Protein AF-A0A367IQA3-F1 (afdb_monomer)

Sequence (95 aa):
MSFESKIKDIQSKPMSPMDAYLSQQVYSDLVLTKKWKHVDYQFINQLQTCIFMTKEPGIEELLYILPFSETESLSLKKIATLFDAIKSEMTIDIK

Solvent-accessible surface area (backbone atoms only — not comparable to full-atom values): 5820 Å² total; per-residue (Å²): 132,55,72,70,56,48,49,53,53,52,61,66,46,92,39,54,76,65,49,29,50,46,38,45,51,52,54,47,39,45,45,68,73,68,56,41,88,52,74,48,69,46,78,38,78,91,72,39,42,50,38,32,38,30,46,55,93,95,46,93,59,80,43,79,45,73,70,76,62,89,89,56,84,89,43,73,68,56,53,51,52,52,54,53,48,44,63,73,76,40,97,68,88,82,126

Structure (mmCIF, N/CA/C/O backbone):
data_AF-A0A367IQA3-F1
#
_entry.id   AF-A0A367IQA3-F1
#
loop_
_atom_site.group_PDB
_atom_site.id
_atom_site.type_symbol
_atom_site.label_atom_id
_atom_site.label_alt_id
_atom_site.label_comp_id
_atom_site.label_asym_id
_atom_site.label_entity_id
_atom_site.label_seq_id
_atom_site.pdbx_PDB_ins_code
_atom_site.Cartn_x
_atom_site.Cartn_y
_atom_site.Cartn_z
_atom_site.occupancy
_atom_site.B_iso_or_equiv
_atom_site.auth_seq_id
_atom_site.auth_comp_id
_atom_site.auth_asym_id
_atom_site.auth_atom_id
_atom_site.pdbx_PDB_model_num
ATOM 1 N N . MET A 1 1 ? -11.803 -10.220 5.985 1.00 74.25 1 MET A N 1
ATOM 2 C CA . MET A 1 1 ? -10.499 -10.898 5.797 1.00 74.25 1 MET A CA 1
ATOM 3 C C . MET A 1 1 ? -9.644 -10.636 7.035 1.00 74.25 1 MET A C 1
ATOM 5 O O . MET A 1 1 ? -9.688 -9.511 7.519 1.00 74.25 1 MET A O 1
ATOM 9 N N . SER A 1 2 ? -8.953 -11.636 7.594 1.00 89.44 2 SER A N 1
ATOM 10 C CA . SER A 1 2 ? -8.079 -11.449 8.770 1.00 89.44 2 SER A CA 1
ATOM 11 C C . SER A 1 2 ? 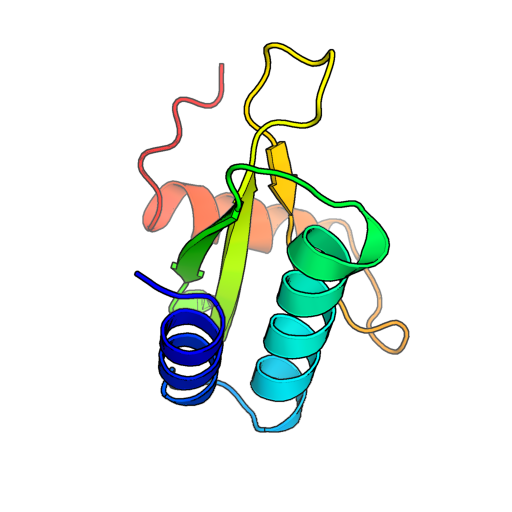-6.775 -10.725 8.402 1.00 89.44 2 SER A C 1
ATOM 13 O O . SER A 1 2 ? -6.427 -10.657 7.222 1.00 89.44 2 SER A O 1
ATOM 15 N N . PHE A 1 3 ? -6.041 -10.220 9.403 1.00 90.69 3 PHE A N 1
ATOM 16 C CA . PHE A 1 3 ? -4.724 -9.592 9.214 1.00 90.69 3 PHE A CA 1
ATOM 17 C C . PHE A 1 3 ? -3.757 -10.504 8.441 1.00 90.69 3 PHE A C 1
ATOM 19 O O . PHE A 1 3 ? -3.241 -10.123 7.395 1.00 90.69 3 PHE A O 1
ATOM 26 N N . GLU A 1 4 ? -3.588 -11.748 8.895 1.00 93.62 4 GLU A N 1
ATOM 27 C CA . GLU A 1 4 ? -2.708 -12.738 8.259 1.00 93.62 4 GLU A CA 1
ATOM 28 C C . GLU A 1 4 ? -3.134 -13.066 6.824 1.00 93.62 4 GLU A C 1
ATOM 30 O O . GLU A 1 4 ? -2.295 -13.249 5.944 1.00 93.62 4 GLU A O 1
ATOM 35 N N . SER A 1 5 ? -4.444 -13.119 6.570 1.00 94.06 5 SER A N 1
ATOM 36 C CA . SER A 1 5 ? -4.967 -13.356 5.227 1.00 94.06 5 SER A CA 1
ATOM 37 C C . SER A 1 5 ? -4.696 -12.172 4.297 1.00 94.06 5 SER A C 1
ATOM 39 O O . SER A 1 5 ? -4.402 -12.404 3.128 1.00 94.06 5 SER A O 1
ATOM 41 N N . LYS A 1 6 ? -4.753 -10.928 4.794 1.00 94.12 6 LYS A N 1
ATOM 42 C CA . LYS A 1 6 ? -4.387 -9.737 4.014 1.00 94.12 6 LYS A CA 1
ATOM 43 C C . LYS A 1 6 ? -2.889 -9.690 3.722 1.00 94.12 6 LYS A C 1
ATOM 45 O O . LYS A 1 6 ? -2.522 -9.420 2.588 1.00 94.12 6 LYS A O 1
ATOM 50 N N . ILE A 1 7 ? -2.036 -10.031 4.691 1.00 95.12 7 ILE A N 1
ATOM 51 C CA . ILE A 1 7 ? -0.582 -10.146 4.480 1.00 95.12 7 ILE A CA 1
ATOM 52 C C . ILE A 1 7 ? -0.264 -11.152 3.371 1.00 95.12 7 ILE A C 1
ATOM 54 O O . ILE A 1 7 ? 0.472 -10.824 2.443 1.00 95.12 7 ILE A O 1
ATOM 58 N N . LYS A 1 8 ? -0.850 -12.354 3.433 1.00 95.50 8 LYS A N 1
ATOM 59 C CA . LYS A 1 8 ? -0.649 -13.386 2.406 1.00 95.50 8 LYS A CA 1
ATOM 60 C C . LYS A 1 8 ? -1.127 -12.928 1.029 1.00 95.50 8 LYS A C 1
ATOM 62 O O . LYS A 1 8 ? -0.444 -13.179 0.042 1.00 95.50 8 LYS A O 1
ATOM 67 N N . ASP A 1 9 ? -2.269 -12.243 0.960 1.00 96.44 9 ASP A N 1
ATOM 68 C CA . ASP A 1 9 ? -2.782 -11.728 -0.312 1.00 96.44 9 ASP A CA 1
ATOM 69 C C . ASP A 1 9 ? -1.882 -10.615 -0.886 1.00 96.44 9 ASP A C 1
ATOM 71 O O . ASP A 1 9 ? -1.565 -10.665 -2.074 1.00 96.44 9 ASP A O 1
ATOM 75 N N . ILE A 1 10 ? -1.365 -9.691 -0.060 1.00 95.75 10 ILE A N 1
ATOM 76 C CA . ILE A 1 10 ? -0.376 -8.671 -0.474 1.00 95.75 10 ILE A CA 1
ATOM 77 C C . ILE A 1 10 ? 0.885 -9.340 -1.033 1.00 95.75 10 ILE A C 1
ATOM 79 O O . ILE A 1 10 ? 1.335 -8.995 -2.122 1.00 95.75 10 ILE A O 1
ATOM 83 N N . GLN A 1 11 ? 1.431 -10.328 -0.322 1.00 94.50 11 GLN A N 1
ATOM 84 C CA . GLN A 1 11 ? 2.641 -11.048 -0.739 1.00 94.50 11 GLN A CA 1
ATOM 85 C C . GLN A 1 11 ? 2.451 -11.869 -2.024 1.00 94.50 11 GLN A C 1
ATOM 87 O O . GLN A 1 11 ? 3.431 -12.198 -2.684 1.00 94.50 11 GLN A O 1
ATOM 92 N N . SER A 1 12 ? 1.208 -12.211 -2.377 1.00 95.56 12 SER A N 1
ATOM 93 C CA . SER A 1 12 ? 0.888 -12.968 -3.593 1.00 95.56 12 SER A CA 1
ATOM 94 C C . SER A 1 12 ? 0.754 -12.107 -4.854 1.00 95.56 12 SER A C 1
ATOM 96 O O . SER A 1 12 ? 0.663 -12.652 -5.955 1.00 95.56 12 SER A O 1
ATOM 98 N N . LYS A 1 13 ? 0.709 -10.772 -4.720 1.00 96.00 13 LYS A N 1
ATOM 99 C CA . LYS A 1 13 ? 0.579 -9.868 -5.870 1.00 96.00 13 LYS A CA 1
ATOM 100 C C . LYS A 1 13 ? 1.857 -9.881 -6.719 1.00 96.00 13 LYS A C 1
ATOM 102 O O . LYS A 1 13 ? 2.938 -10.117 -6.178 1.00 96.00 13 LYS A O 1
ATOM 107 N N . PRO A 1 14 ? 1.763 -9.596 -8.033 1.00 95.25 14 PRO A N 1
ATOM 108 C CA . PRO A 1 14 ? 2.912 -9.585 -8.937 1.00 95.25 14 PRO A CA 1
ATOM 109 C C . PRO A 1 14 ? 3.769 -8.321 -8.735 1.00 95.25 14 PRO A C 1
ATOM 111 O O . PRO A 1 14 ? 3.840 -7.451 -9.598 1.00 95.25 14 PRO A O 1
ATOM 114 N N . MET A 1 15 ? 4.393 -8.222 -7.563 1.00 94.50 15 MET A N 1
ATOM 115 C CA . MET A 1 15 ? 5.304 -7.160 -7.138 1.00 94.50 15 MET A CA 1
ATOM 116 C C . MET A 1 15 ? 6.738 -7.690 -7.085 1.00 94.50 15 MET A C 1
ATOM 118 O O . MET A 1 15 ? 6.958 -8.898 -6.951 1.00 94.50 15 MET A O 1
ATOM 122 N N . SER A 1 16 ? 7.730 -6.797 -7.135 1.00 92.56 16 SER A N 1
ATOM 123 C CA . SER A 1 16 ? 9.090 -7.197 -6.776 1.00 92.56 16 SER A CA 1
ATOM 124 C C . SER A 1 16 ? 9.134 -7.632 -5.297 1.00 92.56 16 SER A C 1
ATOM 126 O O . SER A 1 16 ? 8.313 -7.174 -4.495 1.00 92.56 16 SER A O 1
ATOM 128 N N . PRO A 1 17 ? 10.092 -8.482 -4.881 1.00 91.94 17 PRO A N 1
ATOM 129 C CA . PRO A 1 17 ? 10.217 -8.875 -3.476 1.00 91.94 17 PRO A CA 1
ATOM 130 C C . PRO A 1 17 ? 10.343 -7.683 -2.516 1.00 91.94 17 PRO A C 1
ATOM 132 O O . PRO A 1 17 ? 9.836 -7.737 -1.396 1.00 91.94 17 PRO A O 1
ATOM 135 N N . MET A 1 18 ? 10.989 -6.602 -2.963 1.00 91.31 18 MET A N 1
ATOM 136 C CA . MET A 1 18 ? 11.159 -5.388 -2.169 1.00 91.31 18 MET A CA 1
ATOM 137 C C . MET A 1 18 ? 9.839 -4.624 -2.016 1.00 91.31 18 MET A C 1
ATOM 139 O O . MET A 1 18 ? 9.494 -4.223 -0.908 1.00 91.31 18 MET A O 1
ATOM 143 N N . ASP A 1 19 ? 9.068 -4.483 -3.095 1.00 91.75 19 ASP A N 1
ATOM 144 C CA . ASP A 1 19 ? 7.777 -3.778 -3.073 1.00 91.75 19 ASP A CA 1
ATOM 145 C C . ASP A 1 19 ? 6.714 -4.559 -2.294 1.00 91.75 19 ASP A C 1
ATOM 147 O O . ASP A 1 19 ? 5.915 -3.978 -1.554 1.00 91.75 19 ASP A O 1
ATOM 151 N N . ALA A 1 20 ? 6.744 -5.893 -2.393 1.00 94.44 20 ALA A N 1
ATOM 152 C CA . ALA A 1 20 ? 5.907 -6.774 -1.586 1.00 94.44 20 ALA A CA 1
ATOM 153 C C . ALA A 1 20 ? 6.228 -6.628 -0.092 1.00 94.44 20 ALA A C 1
ATOM 155 O O . ALA A 1 20 ? 5.315 -6.484 0.728 1.00 94.44 20 ALA A O 1
ATOM 156 N N . TYR A 1 21 ? 7.519 -6.612 0.261 1.00 94.25 21 TYR A N 1
ATOM 157 C CA . TYR A 1 21 ? 7.965 -6.386 1.633 1.00 94.25 21 TYR A CA 1
ATOM 158 C C . TYR A 1 21 ? 7.547 -5.004 2.142 1.00 94.25 21 TYR A C 1
ATOM 160 O O . TYR A 1 21 ? 6.969 -4.897 3.223 1.00 94.25 21 TYR A O 1
ATOM 168 N N . LEU A 1 22 ? 7.772 -3.952 1.354 1.00 94.88 22 LEU A N 1
ATOM 169 C CA . LEU A 1 22 ? 7.405 -2.584 1.711 1.00 94.88 22 LEU A CA 1
ATOM 170 C C . LEU A 1 22 ? 5.889 -2.438 1.914 1.00 94.88 22 LEU A C 1
ATOM 172 O O . LEU A 1 22 ? 5.452 -1.889 2.925 1.00 94.88 22 LEU A O 1
ATOM 176 N N . SER A 1 23 ? 5.079 -2.997 1.013 1.00 96.50 23 SER A N 1
ATOM 177 C CA . SER A 1 23 ? 3.615 -3.009 1.140 1.00 96.50 23 SER A CA 1
ATOM 178 C C . SER A 1 23 ? 3.161 -3.737 2.409 1.00 96.50 23 SER A C 1
ATOM 180 O O . SER A 1 23 ? 2.274 -3.264 3.121 1.00 96.50 23 SER A O 1
ATOM 182 N N . GLN A 1 24 ? 3.796 -4.864 2.742 1.00 95.88 24 GLN A N 1
ATOM 183 C CA . GLN A 1 24 ? 3.549 -5.575 3.996 1.00 95.88 24 GLN A CA 1
ATOM 184 C C . GLN A 1 24 ? 3.913 -4.730 5.226 1.00 95.88 24 GLN A C 1
ATOM 186 O O . GLN A 1 24 ? 3.159 -4.738 6.204 1.00 95.88 24 GLN A O 1
ATOM 191 N N . GLN A 1 25 ? 5.059 -4.042 5.209 1.00 95.62 25 GLN A N 1
ATOM 192 C CA . GLN A 1 25 ? 5.504 -3.203 6.325 1.00 95.62 25 G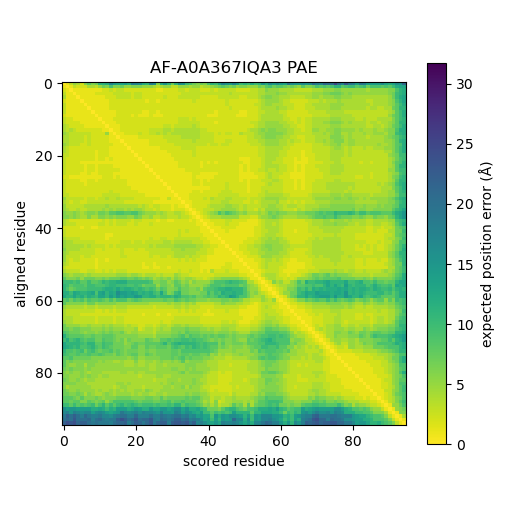LN A CA 1
ATOM 193 C C . GLN A 1 25 ? 4.517 -2.064 6.567 1.00 95.62 25 GLN A C 1
ATOM 195 O O . GLN A 1 25 ? 4.064 -1.885 7.695 1.00 95.62 25 GLN A O 1
ATOM 200 N N . VAL A 1 26 ? 4.096 -1.375 5.502 1.00 95.88 26 VAL A N 1
ATOM 201 C CA . VAL A 1 26 ? 3.087 -0.313 5.594 1.00 95.88 26 VAL A CA 1
ATOM 202 C C . VAL A 1 26 ? 1.772 -0.863 6.142 1.00 95.88 26 VAL A C 1
ATOM 204 O O . VAL A 1 26 ? 1.251 -0.324 7.113 1.00 95.88 26 VAL A O 1
ATOM 207 N N . TYR A 1 27 ? 1.255 -1.975 5.608 1.00 96.19 27 TYR A N 1
ATOM 208 C CA . TYR A 1 27 ? 0.022 -2.577 6.131 1.00 96.19 27 TYR A CA 1
ATOM 209 C C . TYR A 1 27 ? 0.125 -2.936 7.622 1.00 96.19 27 TYR A C 1
ATOM 211 O O . TYR A 1 27 ? -0.791 -2.664 8.402 1.00 96.19 27 TYR A O 1
ATOM 219 N N . SER A 1 28 ? 1.251 -3.533 8.021 1.00 95.94 28 SER A N 1
ATOM 220 C CA . SER A 1 28 ? 1.508 -3.922 9.410 1.00 95.94 28 SER A CA 1
ATOM 221 C C . SER A 1 28 ? 1.570 -2.706 10.328 1.00 95.94 28 SER A C 1
ATOM 223 O O . SER A 1 28 ? 0.973 -2.739 11.401 1.00 95.94 28 SER A O 1
ATOM 225 N N . ASP A 1 29 ? 2.216 -1.622 9.898 1.00 95.19 29 ASP A N 1
ATOM 226 C CA . ASP A 1 29 ? 2.286 -0.378 10.665 1.00 95.19 29 ASP A CA 1
ATOM 227 C C . ASP A 1 29 ? 0.899 0.247 10.871 1.00 95.19 29 ASP A C 1
ATOM 229 O O . ASP A 1 29 ? 0.510 0.549 12.003 1.00 95.19 29 ASP A O 1
ATOM 233 N N . LEU A 1 30 ? 0.104 0.358 9.800 1.00 93.44 30 LEU A N 1
ATOM 234 C CA . LEU A 1 30 ? -1.244 0.931 9.874 1.00 93.44 30 LEU A CA 1
ATOM 235 C C . LEU A 1 30 ? -2.149 0.146 10.840 1.00 93.44 30 LEU A C 1
ATOM 237 O O . LEU A 1 30 ? -2.885 0.739 11.632 1.00 93.44 30 LEU A O 1
ATOM 241 N N . VAL A 1 31 ? -2.087 -1.188 10.807 1.00 93.06 31 VAL A N 1
ATOM 242 C CA . VAL A 1 31 ? -2.968 -2.044 11.619 1.00 93.06 31 VAL A CA 1
ATOM 243 C C . VAL A 1 31 ? -2.452 -2.239 13.044 1.00 93.06 31 VAL A C 1
ATOM 245 O O . VAL A 1 31 ? -3.238 -2.161 13.986 1.00 93.06 31 VAL A O 1
ATOM 248 N N . LEU A 1 32 ? -1.161 -2.518 13.231 1.00 93.69 32 LEU A N 1
ATOM 249 C CA . LEU A 1 32 ? -0.610 -2.927 14.528 1.00 93.69 32 LEU A CA 1
ATOM 250 C C . LEU A 1 32 ? -0.091 -1.736 15.335 1.00 93.69 32 LEU A C 1
ATOM 252 O O . LEU A 1 32 ? -0.406 -1.620 16.522 1.00 93.69 32 LEU A O 1
ATOM 256 N N . THR A 1 33 ? 0.671 -0.844 14.698 1.00 92.88 33 THR A N 1
ATOM 257 C CA . THR A 1 33 ? 1.269 0.321 15.364 1.00 92.88 33 THR A CA 1
ATOM 258 C C . THR A 1 33 ? 0.238 1.429 15.529 1.00 92.88 33 THR A C 1
ATOM 260 O O . THR A 1 33 ? -0.043 1.858 16.649 1.00 92.88 33 THR A O 1
ATOM 263 N N . LYS A 1 34 ? -0.377 1.864 14.420 1.00 90.25 34 LYS A N 1
ATOM 264 C CA . LYS A 1 34 ? -1.353 2.965 14.416 1.00 90.25 34 LYS A CA 1
ATOM 265 C C . LYS A 1 34 ? -2.750 2.537 14.861 1.00 90.25 34 LYS A C 1
ATOM 267 O O . LYS A 1 34 ? -3.572 3.390 15.191 1.00 90.25 34 LYS A O 1
ATOM 272 N N . LYS A 1 35 ? -3.016 1.225 14.915 1.00 89.81 35 LYS A N 1
ATOM 273 C CA . LYS A 1 35 ? -4.292 0.636 15.363 1.00 89.81 35 LYS A CA 1
ATOM 274 C C . LYS A 1 35 ? -5.497 1.133 14.562 1.00 89.81 35 LYS A C 1
ATOM 276 O O . LYS A 1 35 ? -6.593 1.303 15.105 1.00 89.81 35 LYS A O 1
ATOM 281 N N . TRP A 1 36 ? -5.309 1.375 13.267 1.00 89.75 36 TRP A N 1
ATOM 282 C CA . TRP A 1 36 ? -6.392 1.796 12.390 1.00 89.75 36 TRP A CA 1
ATOM 283 C C . TRP A 1 36 ? -7.339 0.623 12.125 1.00 89.75 36 TRP A C 1
ATOM 285 O O . TRP A 1 36 ? -6.925 -0.472 11.751 1.00 89.75 36 TRP A O 1
ATOM 295 N N . LYS A 1 37 ? -8.636 0.846 12.365 1.00 81.81 37 LYS A N 1
ATOM 296 C CA . LYS A 1 37 ? -9.647 -0.228 12.374 1.00 81.81 37 LYS A CA 1
ATOM 297 C C . LYS A 1 37 ? -10.001 -0.739 10.977 1.00 81.81 37 LYS A C 1
ATOM 299 O O . LYS A 1 37 ? -10.362 -1.904 10.829 1.00 81.81 37 LYS A O 1
ATOM 304 N N . HIS A 1 38 ? -9.911 0.123 9.968 1.00 85.19 38 HIS A N 1
ATOM 305 C CA . HIS A 1 38 ? -10.342 -0.171 8.605 1.00 85.19 38 HIS A CA 1
ATOM 306 C C . HIS A 1 38 ? -9.224 0.177 7.632 1.00 85.19 38 HIS A C 1
ATOM 308 O O . HIS A 1 38 ? -9.155 1.300 7.154 1.00 85.19 38 HIS A O 1
ATOM 314 N N . VAL A 1 39 ? -8.348 -0.795 7.377 1.00 91.75 39 VAL A N 1
ATOM 315 C CA . VAL A 1 39 ? -7.273 -0.684 6.385 1.00 91.75 39 VAL A CA 1
ATOM 316 C C . VAL A 1 39 ? -7.540 -1.704 5.287 1.00 91.75 39 VAL A C 1
ATOM 318 O O . VAL A 1 39 ? -7.272 -2.899 5.456 1.00 91.75 39 VAL A O 1
ATOM 321 N N . ASP A 1 40 ? -8.121 -1.247 4.187 1.00 92.31 40 ASP A N 1
ATOM 322 C CA . ASP A 1 40 ? -8.257 -1.996 2.940 1.00 92.31 40 ASP A CA 1
ATOM 323 C C . ASP A 1 40 ? -7.152 -1.595 1.967 1.00 92.31 40 ASP A C 1
ATOM 325 O O . ASP A 1 40 ? -6.342 -0.714 2.254 1.00 92.31 40 ASP A O 1
ATOM 329 N N . TYR A 1 41 ? -7.061 -2.288 0.839 1.00 94.06 41 TYR A N 1
ATOM 330 C CA . TYR A 1 41 ? -6.078 -1.956 -0.177 1.00 94.06 41 TYR A CA 1
ATOM 331 C C . TYR A 1 41 ? -6.528 -2.404 -1.559 1.00 94.06 41 TYR A C 1
ATOM 333 O O . TYR A 1 41 ? -7.368 -3.294 -1.700 1.00 94.06 41 TYR A O 1
ATOM 341 N N . GLN A 1 42 ? -5.932 -1.788 -2.570 1.00 93.25 42 GLN 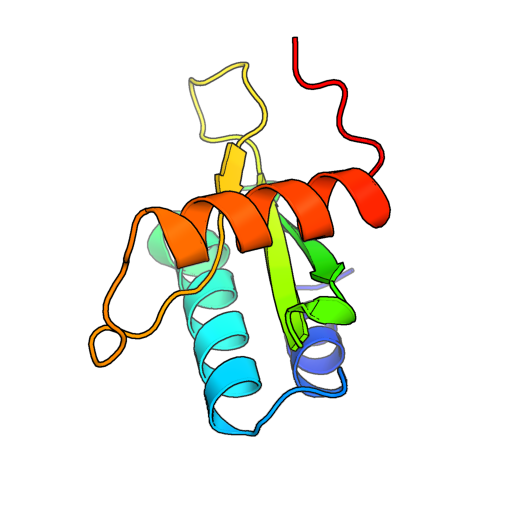A N 1
ATOM 342 C CA . GLN A 1 42 ? -6.072 -2.166 -3.963 1.00 93.25 42 GLN A CA 1
ATOM 343 C C . GLN A 1 42 ? -4.683 -2.295 -4.583 1.00 93.25 42 GLN A C 1
ATOM 345 O O . GLN A 1 42 ? -3.828 -1.433 -4.399 1.00 93.25 42 GLN A O 1
ATOM 350 N N . PHE A 1 43 ? -4.456 -3.387 -5.307 1.00 94.06 43 PHE A N 1
ATOM 351 C CA . PHE A 1 43 ? -3.249 -3.547 -6.108 1.00 94.06 43 PHE A CA 1
ATOM 352 C C . PHE A 1 43 ? -3.395 -2.764 -7.416 1.00 94.06 43 PHE A C 1
ATOM 354 O O . PHE A 1 43 ? -4.400 -2.932 -8.108 1.00 94.06 43 PHE A O 1
ATOM 361 N N . ILE A 1 44 ? -2.402 -1.935 -7.736 1.00 92.12 44 ILE A N 1
ATOM 362 C CA . ILE A 1 44 ? -2.341 -1.145 -8.969 1.00 92.12 44 ILE A CA 1
ATOM 363 C C . ILE A 1 44 ? -1.290 -1.761 -9.873 1.00 92.12 44 ILE A C 1
ATOM 365 O O . ILE A 1 44 ? -0.095 -1.734 -9.566 1.00 92.12 44 ILE A O 1
ATOM 369 N N . ASN A 1 45 ? -1.736 -2.329 -10.989 1.00 90.81 45 ASN A N 1
ATOM 370 C CA . ASN A 1 45 ? -0.895 -3.128 -11.864 1.00 90.81 45 ASN A CA 1
ATOM 371 C C . ASN A 1 45 ? 0.169 -2.279 -12.568 1.00 90.81 45 ASN A C 1
ATOM 373 O O . ASN A 1 45 ? 1.319 -2.701 -12.656 1.00 90.81 45 ASN A O 1
ATOM 377 N N . GLN A 1 46 ? -0.177 -1.065 -13.010 1.00 89.12 46 GLN A N 1
ATOM 378 C CA . GLN A 1 46 ? 0.776 -0.144 -13.646 1.00 89.12 46 GLN A CA 1
ATOM 379 C C . GLN A 1 46 ? 1.912 0.283 -12.712 1.00 89.12 46 GLN A C 1
ATOM 381 O O . GLN A 1 46 ? 3.026 0.526 -13.169 1.00 89.12 46 GLN A O 1
ATOM 386 N N . LEU A 1 47 ? 1.628 0.380 -11.413 1.00 88.12 47 LEU A N 1
ATOM 387 C CA . LEU A 1 47 ? 2.595 0.795 -10.397 1.00 88.12 47 LEU A CA 1
ATOM 388 C C . LEU A 1 47 ? 3.264 -0.386 -9.691 1.00 88.12 47 LEU A C 1
ATOM 390 O O . LEU A 1 47 ? 4.194 -0.170 -8.922 1.00 88.12 47 LEU A O 1
ATOM 394 N N . GLN A 1 48 ? 2.770 -1.608 -9.918 1.00 91.06 48 GLN A N 1
ATOM 395 C CA . GLN A 1 48 ? 3.172 -2.825 -9.212 1.00 91.06 48 GLN A CA 1
ATOM 396 C C . GLN A 1 48 ? 3.243 -2.628 -7.690 1.00 91.06 48 GLN A C 1
ATOM 398 O O . GLN A 1 48 ? 4.189 -3.059 -7.037 1.00 91.06 48 GLN A O 1
ATOM 403 N N . THR A 1 49 ? 2.234 -1.966 -7.116 1.00 92.19 49 THR A N 1
ATOM 404 C CA . THR A 1 49 ? 2.181 -1.667 -5.678 1.00 92.19 49 THR A CA 1
ATOM 405 C C . THR A 1 49 ? 0.755 -1.716 -5.139 1.00 92.19 49 THR A C 1
ATOM 407 O O . THR A 1 49 ? -0.219 -1.612 -5.890 1.00 92.19 49 THR A O 1
ATOM 410 N N . CYS A 1 50 ? 0.623 -1.877 -3.825 1.00 94.62 50 CYS A N 1
ATOM 411 C CA . CYS A 1 50 ? -0.655 -1.802 -3.128 1.00 94.62 50 CYS A CA 1
ATOM 412 C C . CYS A 1 50 ? -0.897 -0.383 -2.609 1.00 94.62 50 CYS A C 1
ATOM 414 O O . CYS A 1 50 ? -0.094 0.146 -1.847 1.00 94.62 50 CYS A O 1
ATOM 416 N N . ILE A 1 51 ? -2.045 0.198 -2.947 1.00 93.44 51 ILE A N 1
ATOM 417 C CA . ILE A 1 51 ? -2.530 1.443 -2.348 1.00 93.44 51 ILE A CA 1
ATOM 418 C C . ILE A 1 51 ? -3.482 1.100 -1.218 1.00 93.44 51 ILE A C 1
ATOM 420 O O . ILE A 1 51 ? -4.459 0.380 -1.421 1.00 93.44 51 ILE A O 1
ATOM 424 N N . PHE A 1 52 ? -3.206 1.630 -0.032 1.00 94.25 52 PHE A N 1
ATOM 425 C CA . PHE A 1 52 ? -4.004 1.389 1.161 1.00 94.25 52 PHE A CA 1
ATOM 426 C C . PHE A 1 52 ? -5.093 2.442 1.302 1.00 94.25 52 PHE A C 1
ATOM 428 O O . PHE A 1 52 ? -4.819 3.636 1.243 1.00 94.25 52 PHE A O 1
ATOM 435 N N . MET A 1 53 ? -6.321 1.987 1.517 1.00 91.81 53 MET A N 1
ATOM 436 C CA . MET A 1 53 ? -7.504 2.812 1.723 1.00 91.81 53 MET A CA 1
ATOM 437 C C . MET A 1 53 ? -7.934 2.689 3.173 1.00 91.81 53 MET A C 1
ATOM 439 O O . MET A 1 53 ? -8.172 1.586 3.672 1.00 91.81 53 MET A O 1
ATOM 443 N N . THR A 1 54 ? -8.013 3.814 3.868 1.00 90.12 54 THR A N 1
ATOM 444 C CA . THR A 1 54 ? -8.239 3.801 5.311 1.00 90.12 54 THR A CA 1
ATOM 445 C C . THR A 1 54 ? -8.869 5.089 5.799 1.00 90.12 54 THR A C 1
ATOM 447 O O . THR A 1 54 ? -8.759 6.133 5.164 1.00 90.12 54 THR A O 1
ATOM 450 N N . LYS A 1 55 ? -9.537 5.011 6.947 1.00 85.00 55 LYS A N 1
ATOM 451 C CA . LYS A 1 55 ? -10.035 6.178 7.673 1.00 85.00 55 LYS A CA 1
ATOM 452 C C . LYS A 1 55 ? -9.269 6.309 8.975 1.00 85.00 55 LYS A C 1
ATOM 454 O O . LYS A 1 55 ? -9.320 5.410 9.821 1.00 85.00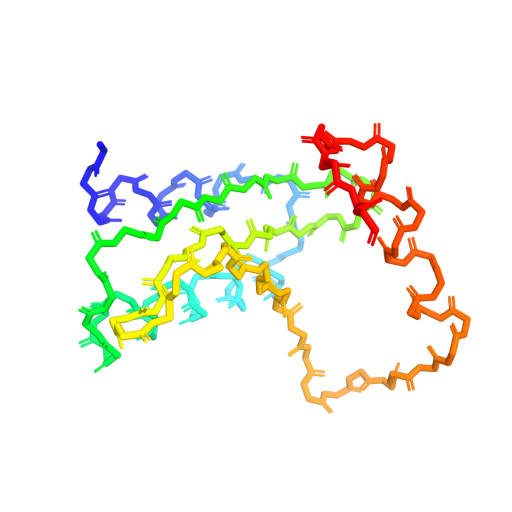 55 LYS A O 1
ATOM 459 N N . GLU A 1 56 ? -8.552 7.413 9.124 1.00 79.06 56 GLU A N 1
ATOM 460 C CA . GLU A 1 56 ? -7.901 7.738 10.386 1.00 79.06 56 GLU A CA 1
ATOM 461 C C . GLU A 1 56 ? -8.963 8.130 11.431 1.00 79.06 56 GLU A C 1
ATOM 463 O O . GLU A 1 56 ? -9.903 8.861 11.109 1.00 79.06 56 GLU A O 1
ATOM 468 N N . PRO A 1 57 ? -8.870 7.653 12.686 1.00 72.56 57 PRO A N 1
ATOM 469 C CA . PRO A 1 57 ? -9.807 8.057 13.727 1.00 72.56 57 PRO A CA 1
ATOM 470 C C . PRO A 1 57 ? -9.820 9.580 13.922 1.00 72.56 57 PRO A C 1
ATOM 472 O O . PRO A 1 57 ? -8.802 10.171 14.266 1.00 72.56 57 PRO A O 1
ATOM 475 N N . GLY A 1 58 ? -10.987 10.201 13.744 1.00 78.75 58 GLY A N 1
ATOM 476 C CA . GLY A 1 58 ? -11.152 11.657 13.848 1.00 78.75 58 GLY A CA 1
ATOM 477 C C . GLY A 1 58 ? -11.068 12.405 12.515 1.00 78.75 58 GLY A C 1
ATOM 478 O O . GLY A 1 58 ? -11.326 13.605 12.497 1.00 78.75 58 GLY A O 1
ATOM 479 N N . ILE A 1 59 ? -10.780 11.708 11.411 1.00 79.44 59 ILE A N 1
ATOM 480 C CA . ILE A 1 59 ? -10.837 12.244 10.048 1.00 79.44 59 ILE A CA 1
ATOM 481 C C . ILE A 1 59 ? -12.015 11.587 9.319 1.00 79.44 59 ILE A C 1
ATOM 483 O O . ILE A 1 59 ? -12.125 10.362 9.260 1.00 79.44 59 ILE A O 1
ATOM 487 N N . GLU A 1 60 ? -12.930 12.397 8.781 1.00 77.50 60 GLU A N 1
ATOM 488 C CA . GLU A 1 60 ? -14.079 11.881 8.017 1.00 77.50 60 GLU A CA 1
ATOM 489 C C . GLU A 1 60 ? -13.679 11.393 6.616 1.00 77.50 60 GLU A C 1
ATOM 491 O O . GLU A 1 60 ? -14.313 10.492 6.050 1.00 77.50 60 GLU A O 1
ATOM 496 N N . GLU A 1 61 ? -12.606 11.974 6.081 1.00 83.31 61 GLU A N 1
ATOM 497 C CA . GLU A 1 61 ? -12.080 11.715 4.748 1.00 83.31 61 GLU A CA 1
ATOM 498 C C . GLU A 1 61 ? -11.421 10.335 4.636 1.00 83.31 61 GLU A C 1
ATOM 500 O O . GLU A 1 61 ? -10.821 9.798 5.572 1.00 83.31 61 GLU A O 1
ATOM 505 N N . LEU A 1 62 ? -11.549 9.745 3.449 1.00 84.69 62 LEU A N 1
ATOM 506 C CA . LEU A 1 62 ? -10.858 8.515 3.096 1.00 84.69 62 LEU A CA 1
ATOM 507 C C . LEU A 1 62 ? -9.427 8.855 2.673 1.00 84.69 62 LEU A C 1
ATOM 509 O O . LEU A 1 62 ? -9.220 9.627 1.739 1.00 84.69 62 LEU A O 1
ATOM 513 N N . LEU A 1 63 ? -8.450 8.249 3.339 1.00 88.94 63 LEU A N 1
ATOM 514 C CA . LEU A 1 63 ? -7.036 8.403 3.030 1.00 88.94 63 LEU A CA 1
ATOM 515 C C . LEU A 1 63 ? -6.573 7.292 2.090 1.00 88.94 63 LEU A C 1
ATOM 517 O O . LEU A 1 63 ? -6.911 6.120 2.280 1.00 88.94 63 LEU A O 1
ATOM 521 N N . TYR A 1 64 ? -5.737 7.679 1.129 1.00 89.19 64 TYR A N 1
ATOM 522 C CA . TYR A 1 64 ? -5.023 6.777 0.234 1.00 89.19 64 TYR A CA 1
ATOM 523 C C . TYR A 1 64 ? -3.533 6.849 0.554 1.00 89.19 64 TYR A C 1
ATOM 525 O O . TYR A 1 64 ? -2.924 7.914 0.467 1.00 89.19 64 TYR A O 1
ATOM 533 N N . ILE A 1 65 ? -2.948 5.722 0.946 1.00 91.88 65 ILE A N 1
ATOM 534 C CA . ILE A 1 65 ? -1.543 5.630 1.339 1.00 91.88 65 ILE A CA 1
ATOM 535 C C . ILE A 1 65 ? -0.801 4.774 0.323 1.00 91.88 65 ILE A C 1
ATOM 537 O O . ILE A 1 65 ? -1.128 3.605 0.117 1.00 91.88 65 ILE A O 1
ATOM 541 N N . LEU A 1 66 ? 0.216 5.375 -0.287 1.00 91.38 66 LEU A N 1
ATOM 542 C CA . LEU A 1 66 ? 1.124 4.729 -1.221 1.00 91.38 66 LEU A CA 1
ATOM 543 C C . LEU A 1 66 ? 2.429 4.369 -0.490 1.00 91.38 66 LEU A C 1
ATOM 545 O O . LEU A 1 66 ? 3.087 5.268 0.040 1.00 91.38 66 LEU A O 1
ATOM 549 N N . PRO A 1 67 ? 2.838 3.092 -0.473 1.00 92.56 67 PRO A N 1
ATOM 550 C CA . PRO A 1 67 ? 4.167 2.702 -0.026 1.00 92.56 67 PRO A CA 1
ATOM 551 C C . PRO A 1 67 ? 5.234 3.289 -0.949 1.00 92.56 67 PRO A C 1
ATOM 553 O O . PRO A 1 67 ? 5.129 3.189 -2.170 1.00 92.56 67 PRO A O 1
ATOM 556 N N . PHE A 1 68 ? 6.266 3.889 -0.364 1.00 89.06 68 PHE A N 1
ATOM 557 C CA . PHE A 1 68 ? 7.364 4.501 -1.104 1.00 89.06 68 PHE A CA 1
ATOM 558 C C . PHE A 1 68 ? 8.688 4.200 -0.404 1.00 89.06 68 PHE A C 1
ATOM 560 O O . PHE A 1 68 ? 8.761 4.256 0.824 1.00 89.06 68 PHE A O 1
ATOM 567 N N . SER A 1 69 ? 9.719 3.840 -1.168 1.00 86.06 69 SER A N 1
ATOM 568 C CA . SER A 1 69 ? 11.035 3.537 -0.601 1.00 86.06 69 SER A CA 1
ATOM 569 C C . SER A 1 69 ? 11.806 4.823 -0.312 1.00 86.06 69 SER A C 1
ATOM 571 O O . SER A 1 69 ? 11.820 5.741 -1.129 1.00 86.06 69 SER A O 1
ATOM 573 N N . GLU A 1 70 ? 12.528 4.871 0.807 1.00 83.38 70 GLU A N 1
ATOM 574 C CA . GLU A 1 70 ? 13.393 6.008 1.163 1.00 83.38 70 GLU A CA 1
ATOM 575 C C . GLU A 1 70 ? 14.525 6.243 0.151 1.00 83.38 70 GLU A C 1
ATOM 577 O O . GLU A 1 70 ? 15.035 7.354 0.022 1.00 83.38 70 GLU A O 1
ATOM 582 N N . THR A 1 71 ? 14.927 5.199 -0.577 1.00 84.12 71 THR A N 1
ATOM 583 C CA . THR A 1 71 ? 15.982 5.275 -1.597 1.00 84.12 71 THR A CA 1
ATOM 584 C C . THR A 1 71 ? 15.489 5.813 -2.936 1.00 84.12 71 THR A C 1
ATOM 586 O O . THR A 1 71 ? 16.298 6.120 -3.814 1.00 84.12 71 THR A O 1
ATOM 589 N N . GLU A 1 72 ? 14.175 5.922 -3.125 1.00 81.81 72 GLU A N 1
ATOM 590 C CA . GLU A 1 72 ? 13.601 6.459 -4.347 1.00 81.81 72 GLU A CA 1
ATOM 591 C C . GLU A 1 72 ? 13.504 7.986 -4.292 1.00 81.81 72 GLU A C 1
ATOM 593 O O . GLU A 1 72 ? 13.183 8.588 -3.272 1.00 81.81 72 GLU A O 1
ATOM 598 N N . SER A 1 73 ? 13.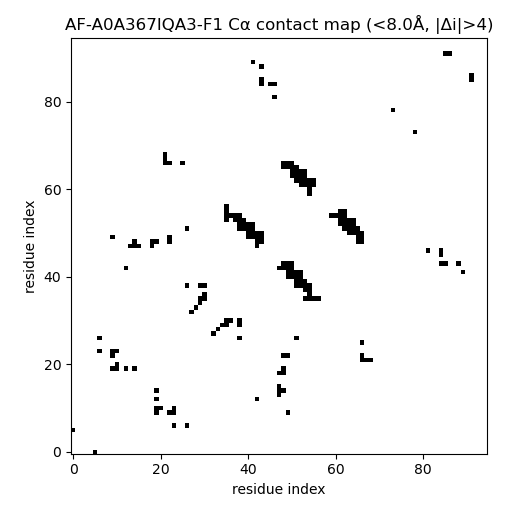732 8.638 -5.433 1.00 84.12 73 SER A N 1
ATOM 599 C CA . SER A 1 73 ? 13.486 10.074 -5.557 1.00 84.12 73 SER A CA 1
ATOM 600 C C . SER A 1 73 ? 12.039 10.342 -5.970 1.00 84.12 73 SER A C 1
ATOM 602 O O . SER A 1 73 ? 11.533 9.800 -6.960 1.00 84.12 73 SER A O 1
ATOM 604 N N . LEU A 1 74 ? 11.362 11.209 -5.217 1.00 84.31 74 LEU A N 1
ATOM 605 C CA . LEU A 1 74 ? 10.020 11.671 -5.546 1.00 84.31 74 LEU A CA 1
ATOM 606 C C . LEU A 1 74 ? 10.115 12.919 -6.434 1.00 84.31 74 LEU A C 1
ATOM 608 O O . LEU A 1 74 ? 10.322 14.032 -5.959 1.00 84.31 74 LEU A O 1
ATOM 612 N N . SER A 1 75 ? 9.989 12.727 -7.746 1.00 86.94 75 SER A N 1
ATOM 613 C CA . SER A 1 75 ? 9.918 13.831 -8.709 1.00 86.94 75 SER A CA 1
ATOM 614 C C . SER A 1 75 ? 8.469 14.191 -9.041 1.00 86.94 75 SER A C 1
ATOM 616 O O . SER A 1 75 ? 7.589 13.333 -8.995 1.00 86.94 75 SER A O 1
ATOM 618 N N . LEU A 1 76 ? 8.222 15.434 -9.471 1.00 86.94 76 LEU A N 1
ATOM 619 C CA . LEU A 1 76 ? 6.897 15.869 -9.944 1.00 86.94 76 LEU A CA 1
ATOM 620 C C . LEU A 1 76 ? 6.361 14.983 -11.075 1.00 86.94 76 LEU A C 1
ATOM 622 O O . LEU A 1 76 ? 5.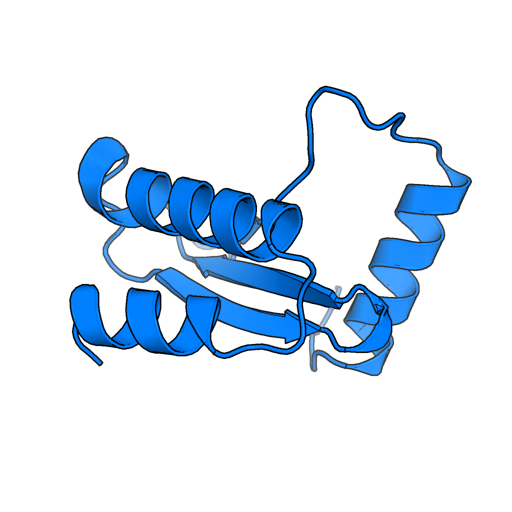178 14.664 -11.105 1.00 86.94 76 LEU A O 1
ATOM 626 N N . LYS A 1 77 ? 7.244 14.534 -11.975 1.00 87.31 77 LYS A N 1
ATOM 627 C CA . LYS A 1 77 ? 6.886 13.600 -13.046 1.00 87.31 77 LYS A CA 1
ATOM 628 C C . LYS A 1 77 ? 6.408 12.260 -12.482 1.00 87.31 77 LYS A C 1
ATOM 630 O O . LYS A 1 77 ? 5.396 11.748 -12.942 1.00 87.31 77 LYS A O 1
ATOM 635 N N . LYS A 1 78 ? 7.101 11.721 -11.470 1.00 83.94 78 LYS A N 1
ATOM 636 C CA . LYS A 1 78 ? 6.703 10.472 -10.799 1.00 83.94 78 LYS A CA 1
ATOM 637 C C . LYS A 1 78 ? 5.354 10.642 -10.101 1.00 83.94 78 LYS A C 1
ATOM 639 O O . LYS A 1 78 ? 4.490 9.794 -10.267 1.00 83.94 78 LYS A O 1
ATOM 644 N N . ILE A 1 79 ? 5.147 11.760 -9.401 1.00 88.31 79 ILE A N 1
ATOM 645 C CA . ILE A 1 79 ? 3.861 12.095 -8.770 1.00 88.31 79 ILE A CA 1
ATOM 646 C C . ILE A 1 79 ? 2.733 12.121 -9.809 1.00 88.31 79 ILE A C 1
ATOM 648 O O . ILE A 1 79 ? 1.711 11.478 -9.600 1.00 88.31 79 ILE A O 1
ATOM 652 N N . ALA A 1 80 ? 2.922 12.798 -10.944 1.00 88.75 80 ALA A N 1
ATOM 653 C CA . ALA A 1 80 ? 1.916 12.838 -12.007 1.00 88.75 80 ALA A CA 1
ATOM 654 C C . ALA A 1 80 ? 1.563 11.430 -12.520 1.00 88.75 80 ALA A C 1
ATOM 656 O O . ALA A 1 80 ? 0.391 11.069 -12.563 1.00 88.75 80 ALA A O 1
ATOM 657 N N . THR A 1 81 ? 2.573 10.601 -12.803 1.00 87.25 81 THR A N 1
ATOM 658 C CA . THR A 1 81 ? 2.369 9.208 -13.232 1.00 87.25 81 THR A CA 1
ATOM 659 C C . THR A 1 81 ? 1.628 8.369 -12.188 1.00 87.25 81 THR A C 1
ATOM 661 O O . THR A 1 81 ? 0.783 7.557 -12.557 1.00 87.25 81 THR A O 1
ATOM 664 N N . LEU A 1 82 ? 1.901 8.574 -10.894 1.00 88.38 82 LEU A N 1
ATOM 665 C CA . LEU A 1 82 ? 1.169 7.907 -9.815 1.00 88.38 82 LEU A CA 1
ATOM 666 C C . LEU A 1 82 ? -0.321 8.263 -9.868 1.00 88.38 82 LEU A C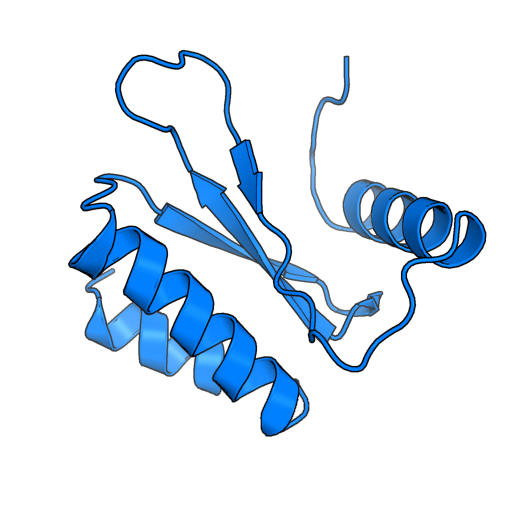 1
ATOM 668 O O . LEU A 1 82 ? -1.161 7.368 -9.852 1.00 88.38 82 LEU A O 1
ATOM 672 N N . PHE A 1 83 ? -0.654 9.550 -9.986 1.00 88.88 83 PHE A N 1
ATOM 673 C CA . PHE A 1 83 ? -2.048 9.990 -10.077 1.00 88.88 83 PHE A CA 1
ATOM 674 C C . PHE A 1 83 ? -2.762 9.460 -11.324 1.00 88.88 83 PHE A C 1
ATOM 676 O O . PHE A 1 83 ? -3.925 9.068 -11.226 1.00 88.88 83 PHE A O 1
ATOM 683 N N . ASP A 1 84 ? -2.090 9.423 -12.474 1.00 89.19 84 ASP A N 1
ATOM 684 C CA . ASP A 1 84 ? -2.676 8.905 -13.715 1.00 89.19 84 ASP A CA 1
ATOM 685 C C . ASP A 1 84 ? -2.979 7.403 -13.615 1.00 89.19 84 ASP A C 1
ATOM 687 O O . ASP A 1 84 ? -4.084 6.971 -13.954 1.00 89.19 84 ASP A O 1
ATOM 691 N N .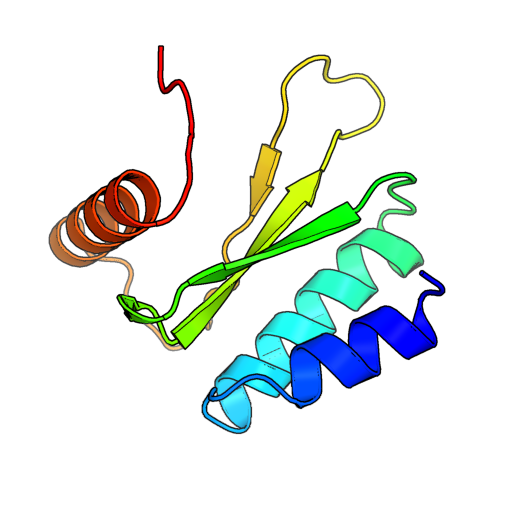 ALA A 1 85 ? -2.045 6.615 -13.075 1.00 88.38 85 ALA A N 1
ATOM 692 C CA . ALA A 1 85 ? -2.248 5.184 -12.854 1.00 88.38 85 ALA A CA 1
ATOM 693 C C . ALA A 1 85 ? -3.397 4.919 -11.869 1.00 88.38 85 ALA A C 1
ATOM 695 O O . ALA A 1 85 ? -4.253 4.066 -12.109 1.00 88.38 85 ALA A O 1
ATOM 696 N N . ILE A 1 86 ? -3.463 5.706 -10.792 1.00 87.00 86 ILE A N 1
ATOM 697 C CA . ILE A 1 86 ? -4.541 5.631 -9.803 1.00 87.00 86 ILE A CA 1
ATOM 698 C C . ILE A 1 86 ? -5.895 5.924 -10.448 1.00 87.00 86 ILE A C 1
ATOM 700 O O . ILE A 1 86 ? -6.814 5.130 -10.293 1.00 87.00 86 ILE A O 1
ATOM 704 N N . LYS A 1 87 ? -6.024 7.016 -11.209 1.00 86.06 87 LYS A N 1
ATOM 705 C CA . LYS A 1 87 ? -7.275 7.359 -11.910 1.00 86.06 87 LYS A CA 1
ATOM 706 C C . LYS A 1 87 ? -7.700 6.291 -12.918 1.00 86.06 87 LYS A C 1
ATOM 708 O O . LYS A 1 87 ? -8.891 6.114 -13.148 1.00 86.06 87 LYS A O 1
ATOM 713 N N . SER A 1 88 ? -6.738 5.612 -13.541 1.00 86.62 88 SER A N 1
ATOM 714 C CA . SER A 1 88 ? -7.010 4.574 -14.536 1.00 86.62 88 SER A CA 1
ATOM 715 C C . SER A 1 88 ? -7.521 3.268 -13.927 1.00 86.62 88 SER A C 1
ATOM 717 O O . SER A 1 88 ? -8.247 2.544 -14.605 1.00 86.62 88 SER A O 1
ATOM 719 N N . GLU A 1 89 ? -7.094 2.919 -12.712 1.00 85.06 89 GLU A N 1
ATOM 720 C CA . GLU A 1 89 ? -7.359 1.601 -12.114 1.00 85.06 89 GLU A CA 1
ATOM 721 C C . GLU A 1 89 ? -8.267 1.662 -10.881 1.00 85.06 89 GLU A C 1
ATOM 723 O O . GLU A 1 89 ? -8.890 0.664 -10.519 1.00 85.06 89 GLU A O 1
ATOM 728 N N . MET A 1 90 ? -8.372 2.820 -10.234 1.00 81.12 90 MET A N 1
ATOM 729 C CA . MET A 1 90 ? -9.230 3.038 -9.077 1.00 81.12 90 MET A CA 1
ATOM 730 C C . MET A 1 90 ? -10.391 3.958 -9.451 1.00 81.12 90 MET A C 1
ATOM 732 O O . MET A 1 90 ? -10.195 5.053 -9.976 1.00 81.12 90 MET A O 1
ATOM 736 N N . THR A 1 91 ? -11.612 3.552 -9.108 1.00 68.25 91 THR A N 1
ATOM 737 C CA . THR A 1 91 ? -12.794 4.420 -9.182 1.00 68.25 91 THR A CA 1
ATOM 738 C C . THR A 1 91 ? -12.755 5.428 -8.030 1.00 68.25 91 THR A C 1
ATOM 740 O O . THR A 1 91 ? -13.472 5.286 -7.041 1.00 68.25 91 THR A O 1
ATOM 743 N N . ILE A 1 92 ? -11.863 6.415 -8.114 1.00 66.12 92 ILE A N 1
ATOM 744 C CA . ILE A 1 92 ? -11.768 7.501 -7.135 1.00 66.12 92 ILE A CA 1
ATOM 745 C C . ILE A 1 92 ? -12.464 8.725 -7.716 1.00 66.12 92 ILE A C 1
ATOM 747 O O . ILE A 1 92 ? -12.000 9.297 -8.701 1.00 66.12 92 ILE A O 1
ATOM 751 N N . ASP A 1 93 ? -13.546 9.158 -7.072 1.00 53.62 93 ASP A N 1
ATOM 752 C CA . ASP A 1 93 ? -14.077 10.509 -7.260 1.00 53.62 93 ASP A CA 1
ATOM 753 C C . ASP A 1 93 ? -13.099 11.503 -6.619 1.00 53.62 93 ASP A C 1
ATOM 755 O O . ASP A 1 93 ? -13.185 11.827 -5.433 1.00 53.62 93 ASP A O 1
ATOM 759 N N . ILE A 1 94 ? -12.113 11.948 -7.398 1.00 53.25 94 ILE A N 1
ATOM 760 C CA . ILE A 1 94 ? -11.237 13.056 -7.015 1.00 53.25 94 ILE A CA 1
ATOM 761 C C . ILE A 1 94 ? -12.034 14.338 -7.278 1.00 53.25 94 ILE A C 1
ATOM 763 O O . ILE A 1 94 ? -12.172 14.746 -8.432 1.00 53.25 94 ILE A O 1
ATOM 767 N N . LYS A 1 95 ? -12.617 14.912 -6.219 1.00 47.25 95 LYS A N 1
ATOM 768 C CA . LYS A 1 95 ? -13.309 16.210 -6.265 1.00 47.25 95 LYS A CA 1
ATOM 769 C C . LYS A 1 95 ? -12.333 17.377 -6.324 1.00 47.25 95 LYS A C 1
ATOM 771 O O . LYS A 1 95 ? -11.276 17.289 -5.661 1.00 47.25 95 LYS A O 1
#

Organism: Rhizopus azygosporus (NCBI:txid86630)

Foldseek 3Di:
DDLVVVLVVLCPQPADPVQSVLQSVVSCCVCPVLVFPDWDWDQQPVVRHIWIWGDRVPRPDIDTDTRDDPPDDDDPVNVVVVVVSCVVPPPDPPD

InterPro domains:
  IPR011856 tRNA endonuclease-like domain superfamily [G3DSA:3.40.1350.10] (5-93)
  IPR018593 tRNA-splicing endonuclease subunit Sen15 [PF09631] (25-89)
  IPR036167 tRNA intron endonuclease, catalytic domain-like superfamily [SSF53032] (17-87)

Nearest PDB structures (foldseek):
  8hmz-assembly1_D  TM=7.932E-01  e=2.979E-04  Homo sapiens
  6z9u-assembly1_D  TM=8.151E-01  e=3.844E-04  Homo sapiens
  2gw6-assembly1_B  TM=7.294E-01  e=1.776E-03  Homo sapiens
  7zrz-assembly1_DP1  TM=7.792E-01  e=1.457E-02  Homo sapiens
  4r70-assembly1_A  TM=2.681E-01  e=9.731E+00  Rhodopseudomonas palustris CGA009

Secondary structure (DSSP, 8-state):
--HHHHHHHHHTSS--HHHHHHHHHHHHIIIIIS--S-EEEEEETTTTEEEEEE--TT--SPEEE----TTS---HHHHHHHHHHHHHHS-----

pLDDT: mean 88.06, std 9.01, range [47.25, 96.5]

Radius of gyration: 13.34 Å; Cα contacts (8 Å, |Δi|>4): 102; chains: 1; bounding 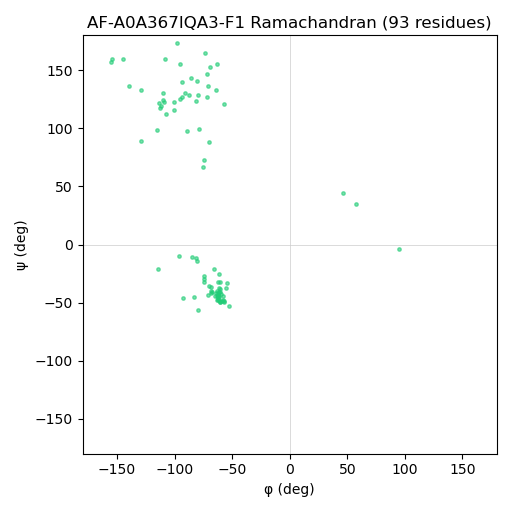box: 30×30×30 Å

Mean predicted aligned error: 4.71 Å